Protein AF-A0A2N2YQT8-F1 (afdb_monomer)

Structure (mmCIF, N/CA/C/O backbone):
data_AF-A0A2N2YQT8-F1
#
_entry.id   AF-A0A2N2YQT8-F1
#
loop_
_atom_site.group_PDB
_atom_site.id
_atom_site.type_symbol
_atom_site.label_atom_id
_atom_site.label_alt_id
_atom_site.label_comp_id
_atom_site.label_asym_id
_atom_site.label_entity_id
_atom_site.label_seq_id
_atom_site.pdbx_PDB_ins_code
_atom_site.Cartn_x
_atom_site.Cartn_y
_atom_site.Cartn_z
_atom_site.occupancy
_atom_site.B_iso_or_equiv
_atom_site.auth_seq_id
_atom_site.auth_comp_id
_atom_site.auth_asym_id
_atom_site.auth_atom_id
_atom_site.pdbx_PDB_model_num
ATOM 1 N N . LEU A 1 1 ? -9.106 17.043 2.431 1.00 78.75 1 LEU A N 1
ATOM 2 C CA . LEU A 1 1 ? -9.070 15.585 2.706 1.00 78.75 1 LEU A CA 1
ATOM 3 C C . LEU A 1 1 ? -9.953 14.777 1.754 1.00 78.75 1 LEU A C 1
ATOM 5 O O . LEU A 1 1 ? -9.466 13.780 1.240 1.00 78.75 1 LEU A O 1
ATOM 9 N N . THR A 1 2 ? -11.185 15.208 1.457 1.00 84.38 2 THR A N 1
ATOM 10 C CA . THR A 1 2 ? -12.093 14.533 0.498 1.00 84.38 2 THR A CA 1
ATOM 11 C C . THR A 1 2 ? -11.475 14.328 -0.889 1.00 84.38 2 THR A C 1
ATOM 13 O O . THR A 1 2 ? -11.650 13.280 -1.492 1.00 84.38 2 THR A O 1
ATOM 16 N N . TYR A 1 3 ? -10.700 15.294 -1.386 1.00 84.50 3 TYR A N 1
ATOM 17 C CA . TYR A 1 3 ? -10.003 15.167 -2.670 1.00 84.50 3 TYR A CA 1
ATOM 18 C C . TYR A 1 3 ? -8.965 14.030 -2.691 1.00 84.50 3 TYR A C 1
ATOM 20 O O . TYR A 1 3 ? -8.974 13.208 -3.601 1.00 84.50 3 TYR A O 1
ATOM 28 N N . ALA A 1 4 ? -8.076 13.981 -1.692 1.00 83.12 4 ALA A N 1
ATOM 29 C CA . ALA A 1 4 ? -6.961 13.031 -1.650 1.00 83.12 4 ALA A CA 1
ATOM 30 C C . ALA A 1 4 ? -7.397 11.600 -1.296 1.00 83.12 4 ALA A C 1
ATOM 32 O O . ALA A 1 4 ? -6.740 10.656 -1.714 1.00 83.12 4 ALA A O 1
ATOM 33 N N . ASN A 1 5 ? -8.504 11.449 -0.561 1.00 83.94 5 ASN A N 1
ATOM 34 C CA . ASN A 1 5 ? -9.055 10.146 -0.182 1.00 83.94 5 ASN A CA 1
ATOM 35 C C . ASN A 1 5 ? -10.120 9.628 -1.166 1.00 83.94 5 ASN A C 1
ATOM 37 O O . ASN A 1 5 ? -10.676 8.562 -0.944 1.00 83.94 5 ASN A O 1
ATOM 41 N N . ASN A 1 6 ? -10.421 10.358 -2.247 1.00 87.38 6 ASN A N 1
ATOM 42 C CA . ASN A 1 6 ? -11.374 9.900 -3.255 1.00 87.38 6 ASN A CA 1
ATOM 43 C C . ASN A 1 6 ? -10.850 8.608 -3.935 1.00 87.38 6 ASN A C 1
ATOM 45 O O . ASN A 1 6 ? -9.769 8.664 -4.531 1.00 87.38 6 ASN A O 1
ATOM 49 N N . PRO A 1 7 ? -11.592 7.482 -3.909 1.00 82.50 7 PRO A N 1
ATOM 50 C CA . PRO A 1 7 ? -11.130 6.198 -4.450 1.00 82.50 7 PRO A CA 1
ATOM 51 C C . PRO A 1 7 ? -10.704 6.226 -5.928 1.00 82.50 7 PRO A C 1
ATOM 53 O O . PRO A 1 7 ? -9.677 5.644 -6.282 1.00 82.50 7 PRO A O 1
ATOM 56 N N . GLU A 1 8 ? -11.416 6.967 -6.783 1.00 83.94 8 GLU A N 1
ATOM 57 C CA . GLU A 1 8 ? -11.071 7.111 -8.207 1.00 83.94 8 GLU A CA 1
ATOM 58 C C . GLU A 1 8 ? -9.737 7.835 -8.400 1.00 83.94 8 GLU A C 1
ATOM 60 O O . GLU A 1 8 ? -8.935 7.491 -9.270 1.00 83.94 8 GLU A O 1
ATOM 65 N N . ARG A 1 9 ? -9.466 8.837 -7.559 1.00 83.31 9 ARG A N 1
ATOM 66 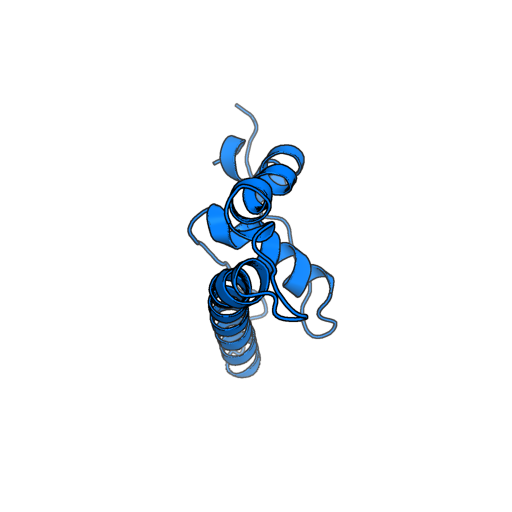C CA . ARG A 1 9 ? -8.191 9.564 -7.587 1.00 83.31 9 ARG A CA 1
ATOM 67 C C . ARG A 1 9 ? -7.065 8.749 -6.998 1.00 83.31 9 ARG A C 1
ATOM 69 O O . ARG A 1 9 ? -5.960 8.791 -7.536 1.00 83.31 9 ARG A O 1
ATOM 76 N N . LEU A 1 10 ? -7.355 8.007 -5.929 1.00 82.75 10 LEU A N 1
ATOM 77 C CA . LEU A 1 10 ? -6.409 7.064 -5.366 1.00 82.75 10 LEU A CA 1
ATOM 78 C C . LEU A 1 10 ? -5.936 6.140 -6.477 1.00 82.75 10 LEU A C 1
ATOM 80 O O . LEU A 1 10 ? -4.735 6.135 -6.693 1.00 82.75 10 LEU A O 1
ATOM 84 N N . ARG A 1 11 ? -6.830 5.506 -7.255 1.00 78.56 11 ARG A N 1
ATOM 85 C CA . ARG A 1 11 ? -6.488 4.595 -8.374 1.00 78.56 11 ARG A CA 1
ATOM 86 C C . ARG A 1 11 ? -5.421 5.134 -9.335 1.00 78.56 11 ARG A C 1
ATOM 88 O O . ARG A 1 11 ? -4.645 4.368 -9.896 1.00 78.56 11 ARG A O 1
ATOM 95 N N . LEU A 1 12 ? -5.381 6.446 -9.546 1.00 79.81 12 LEU A N 1
ATOM 96 C CA . LEU A 1 12 ? -4.409 7.090 -10.432 1.00 79.81 12 LEU A CA 1
ATOM 97 C C . LEU A 1 12 ? -3.076 7.415 -9.740 1.00 79.81 12 LEU A C 1
ATOM 99 O O . LEU A 1 12 ? -2.075 7.636 -10.415 1.00 79.81 12 LEU A O 1
ATOM 103 N N . GLY A 1 13 ? -3.039 7.422 -8.408 1.00 75.75 13 GLY A N 1
ATOM 104 C CA . GLY A 1 13 ? -1.874 7.762 -7.593 1.00 75.75 13 GLY A CA 1
ATOM 105 C C . GLY A 1 13 ? -0.680 6.823 -7.781 1.00 75.75 13 GL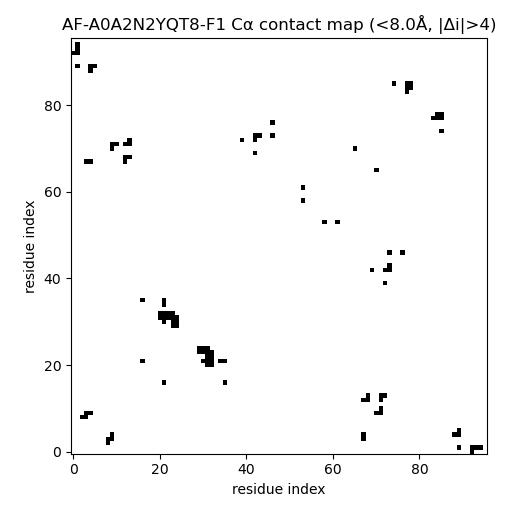Y A C 1
ATOM 106 O O . GLY A 1 13 ? 0.457 7.289 -7.748 1.00 75.75 13 GLY A O 1
ATOM 107 N N . LEU A 1 14 ? -0.905 5.530 -8.055 1.00 76.94 14 LEU A N 1
ATOM 108 C CA . LEU A 1 14 ? 0.183 4.604 -8.402 1.00 76.94 14 LEU A CA 1
ATOM 109 C C . LEU A 1 14 ? 0.753 4.879 -9.804 1.00 76.94 14 LEU A C 1
ATOM 111 O O . LEU A 1 14 ? 1.901 4.539 -10.081 1.00 76.94 14 LEU A O 1
ATOM 115 N N . GLY A 1 15 ? -0.021 5.535 -10.676 1.00 76.69 15 GLY A N 1
ATOM 116 C CA . GLY A 1 15 ? 0.317 5.760 -12.080 1.00 76.69 15 GLY A CA 1
ATOM 117 C C . GLY A 1 15 ? 1.656 6.467 -12.295 1.00 76.69 15 GLY A C 1
ATOM 118 O O . GLY A 1 15 ? 2.334 6.176 -13.274 1.00 76.69 15 GLY A O 1
ATOM 119 N N . HIS A 1 16 ? 2.094 7.311 -11.354 1.00 74.50 16 HIS A N 1
ATOM 120 C CA . HIS A 1 16 ? 3.403 7.970 -11.423 1.00 74.50 16 HIS A CA 1
ATOM 121 C C . HIS A 1 16 ? 4.582 6.977 -11.448 1.00 74.50 16 HIS A C 1
ATOM 123 O O . HIS A 1 16 ? 5.611 7.256 -12.055 1.00 74.50 16 HIS A O 1
ATOM 129 N N . TYR A 1 17 ? 4.430 5.800 -10.835 1.00 77.25 17 TYR A N 1
ATOM 130 C CA . TYR A 1 17 ? 5.454 4.747 -10.817 1.00 77.25 17 TYR A CA 1
ATOM 131 C C . TYR A 1 17 ? 5.326 3.760 -11.986 1.00 77.25 17 TYR A C 1
ATOM 133 O O . TYR A 1 17 ? 6.188 2.906 -12.167 1.00 77.25 17 TYR A O 1
ATOM 141 N N . LEU A 1 18 ? 4.263 3.880 -12.789 1.00 85.56 18 LEU A N 1
ATOM 142 C CA . LEU A 1 18 ? 3.965 3.014 -13.935 1.00 85.56 18 LEU A CA 1
ATOM 143 C C . LEU A 1 18 ? 4.233 3.708 -15.281 1.00 85.56 18 LEU A C 1
ATOM 145 O O . LEU A 1 18 ? 3.793 3.249 -16.335 1.00 85.56 18 LEU A O 1
ATOM 149 N N . ILE A 1 19 ? 4.979 4.812 -15.261 1.00 89.19 19 ILE A N 1
ATOM 150 C CA . ILE A 1 19 ? 5.397 5.572 -16.441 1.00 89.19 19 ILE A CA 1
ATOM 151 C C . ILE A 1 19 ? 6.915 5.795 -16.428 1.00 89.19 19 ILE A C 1
ATOM 153 O O . ILE A 1 19 ? 7.584 5.599 -15.417 1.00 89.19 19 ILE A O 1
ATOM 157 N N . GLY A 1 20 ? 7.478 6.195 -17.571 1.00 90.75 20 GLY A N 1
ATOM 15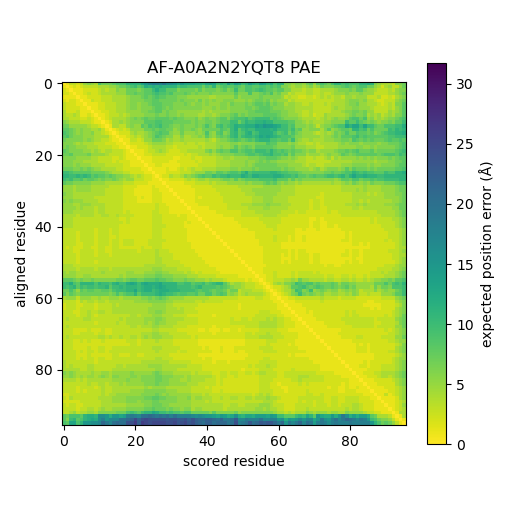8 C CA . GLY A 1 20 ? 8.909 6.493 -17.693 1.00 90.75 20 GLY A CA 1
ATOM 159 C C . GLY A 1 20 ? 9.789 5.253 -17.528 1.00 90.75 20 GLY A C 1
ATOM 160 O O . GLY A 1 20 ? 9.681 4.309 -18.314 1.00 90.75 20 GLY A O 1
ATOM 161 N N . ASN A 1 21 ? 10.650 5.272 -16.506 1.00 90.81 21 ASN A N 1
ATOM 162 C CA . ASN A 1 21 ? 11.727 4.297 -16.319 1.00 90.81 21 ASN A CA 1
ATOM 163 C C . ASN A 1 21 ? 11.245 2.858 -16.141 1.00 90.81 21 ASN A C 1
ATOM 165 O O . ASN A 1 21 ? 12.010 1.954 -16.444 1.00 90.81 21 ASN A O 1
ATOM 169 N N . ILE A 1 22 ? 9.990 2.625 -15.736 1.00 93.00 22 ILE A N 1
ATOM 170 C CA . ILE A 1 22 ? 9.424 1.269 -15.625 1.00 93.00 22 ILE A CA 1
ATOM 171 C C . ILE A 1 22 ? 9.552 0.464 -16.935 1.00 93.00 22 ILE A C 1
ATOM 173 O O . ILE A 1 22 ? 9.590 -0.759 -16.911 1.00 93.00 22 ILE A O 1
ATOM 177 N N . LYS A 1 23 ? 9.642 1.151 -18.083 1.00 94.50 23 LYS A N 1
ATOM 178 C CA . LYS A 1 23 ? 9.767 0.551 -19.420 1.00 94.50 23 LYS A CA 1
ATOM 179 C C . LYS A 1 23 ? 11.194 0.101 -19.761 1.00 94.50 23 LYS A C 1
ATOM 181 O O . LYS A 1 23 ? 11.390 -0.540 -20.789 1.00 94.50 23 LYS A O 1
ATOM 186 N N . VAL A 1 24 ? 12.191 0.469 -18.955 1.00 95.56 24 VAL A N 1
ATOM 187 C CA . VAL A 1 24 ? 13.601 0.172 -19.233 1.00 95.56 24 VAL A CA 1
ATOM 188 C C . VAL A 1 24 ? 13.878 -1.305 -18.958 1.00 95.56 24 VAL A C 1
ATOM 190 O O . VAL A 1 24 ? 13.822 -1.760 -17.814 1.00 95.56 24 VAL A O 1
ATOM 193 N N . SER A 1 25 ? 14.205 -2.030 -20.026 1.00 96.44 25 SER A N 1
ATOM 194 C CA . SER A 1 25 ? 14.630 -3.432 -20.024 1.00 96.44 25 SER A CA 1
ATOM 195 C C . SER A 1 25 ? 15.666 -3.661 -21.127 1.00 96.44 25 SER A C 1
ATOM 197 O O . SER A 1 25 ? 15.636 -2.973 -22.149 1.00 96.44 25 SER A O 1
ATOM 199 N N . ALA A 1 26 ? 16.606 -4.578 -20.900 1.00 95.75 26 ALA A N 1
ATOM 200 C CA . ALA A 1 26 ? 17.651 -4.942 -21.859 1.00 95.75 26 ALA A CA 1
ATOM 201 C C . ALA A 1 26 ? 18.191 -6.339 -21.539 1.00 95.75 26 ALA A C 1
ATOM 203 O O . ALA A 1 26 ? 18.383 -6.653 -20.370 1.00 95.75 26 ALA A O 1
ATOM 204 N N . ASP A 1 27 ? 18.428 -7.167 -22.560 1.00 95.62 27 ASP A N 1
ATOM 205 C CA . ASP A 1 27 ? 19.103 -8.472 -22.445 1.00 95.62 27 ASP A CA 1
ATOM 206 C C . ASP A 1 27 ? 18.552 -9.398 -21.338 1.00 95.62 27 ASP A C 1
ATOM 208 O O . ASP A 1 27 ? 19.294 -10.095 -20.653 1.00 95.62 27 ASP A O 1
ATOM 212 N N . GLY A 1 28 ? 17.227 -9.395 -21.142 1.00 95.69 28 GLY A N 1
ATOM 213 C CA . GLY A 1 28 ? 16.552 -10.187 -20.103 1.00 95.69 28 GLY A CA 1
ATOM 214 C C . GLY A 1 28 ? 16.558 -9.564 -18.700 1.00 95.69 28 GLY A C 1
ATOM 215 O O . GLY A 1 28 ? 15.964 -10.133 -17.787 1.00 95.69 28 GLY A O 1
ATOM 216 N N . TYR A 1 29 ? 17.165 -8.390 -18.529 1.00 96.19 29 TYR A N 1
ATOM 217 C CA . TYR A 1 29 ? 17.144 -7.596 -17.302 1.00 96.19 29 TYR A CA 1
ATOM 218 C C . TYR A 1 29 ? 16.044 -6.530 -17.337 1.00 96.19 29 TYR A C 1
ATOM 220 O O . TYR A 1 29 ? 15.731 -5.963 -18.389 1.00 96.19 29 TYR A O 1
ATOM 228 N N . TYR A 1 30 ? 15.500 -6.203 -16.162 1.00 96.44 30 TYR A N 1
ATOM 229 C CA . TYR A 1 30 ? 14.384 -5.266 -15.999 1.00 96.44 30 TYR A CA 1
ATOM 230 C C . TYR A 1 30 ? 14.699 -4.167 -14.970 1.00 96.44 30 TYR A C 1
ATOM 232 O O . TYR A 1 30 ? 13.915 -3.956 -14.044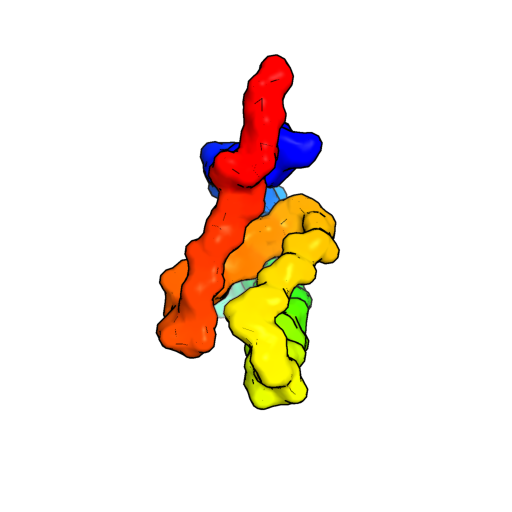 1.00 96.44 30 TYR A O 1
ATOM 240 N N . PRO A 1 31 ? 15.799 -3.403 -15.124 1.00 94.56 31 PRO A N 1
ATOM 241 C CA . PRO A 1 31 ? 16.241 -2.439 -14.113 1.00 94.56 31 PRO A CA 1
ATOM 242 C C . PRO A 1 31 ? 15.191 -1.362 -13.798 1.00 94.56 31 PRO A C 1
ATOM 244 O O . PRO A 1 31 ? 15.149 -0.842 -12.684 1.00 94.56 31 PRO A O 1
ATOM 247 N N . GLY A 1 32 ? 14.318 -1.034 -14.757 1.00 93.69 32 GLY A N 1
ATOM 248 C CA . GLY A 1 32 ? 13.172 -0.157 -14.533 1.00 93.69 32 GLY A CA 1
ATOM 249 C C . GLY A 1 32 ? 12.159 -0.721 -13.537 1.00 93.69 32 GLY A C 1
ATOM 250 O O . GLY A 1 32 ? 11.739 -0.024 -12.610 1.00 93.69 32 GLY A O 1
ATOM 251 N N . ALA A 1 33 ? 11.787 -1.990 -13.720 1.00 93.56 33 ALA A N 1
ATOM 252 C CA . ALA A 1 33 ? 10.895 -2.709 -12.817 1.00 93.56 33 ALA A CA 1
ATOM 253 C C . ALA A 1 33 ? 11.563 -2.935 -11.460 1.00 93.56 33 ALA A C 1
ATOM 255 O O . ALA A 1 33 ? 10.971 -2.607 -10.433 1.00 93.56 33 ALA A O 1
ATOM 256 N N . ASP A 1 34 ? 12.818 -3.386 -11.458 1.00 94.00 34 ASP A N 1
ATOM 257 C CA . ASP A 1 34 ? 13.602 -3.611 -10.245 1.00 94.00 34 ASP A CA 1
ATOM 258 C C . ASP A 1 34 ? 13.713 -2.324 -9.422 1.00 94.00 34 ASP A C 1
ATOM 260 O O . ASP A 1 34 ? 13.463 -2.329 -8.219 1.00 94.00 34 ASP A O 1
ATOM 264 N N . GLY A 1 35 ? 13.971 -1.180 -10.061 1.00 91.44 35 GLY A N 1
ATOM 265 C CA . GLY A 1 35 ? 13.963 0.122 -9.395 1.00 91.44 35 GLY A CA 1
ATOM 266 C C . GLY A 1 35 ? 12.603 0.476 -8.779 1.00 91.44 35 GLY A C 1
ATOM 267 O O . GLY A 1 35 ? 12.537 0.966 -7.649 1.00 91.44 35 GLY A O 1
ATOM 268 N N . ALA A 1 36 ? 11.498 0.183 -9.472 1.00 90.94 36 ALA A N 1
ATOM 269 C CA . ALA A 1 36 ? 10.152 0.424 -8.953 1.00 90.94 36 ALA A CA 1
ATOM 270 C C . ALA A 1 36 ? 9.801 -0.460 -7.740 1.00 90.94 36 ALA A C 1
ATOM 272 O O . ALA A 1 36 ? 8.988 -0.053 -6.900 1.00 90.94 36 ALA A O 1
ATOM 273 N N . THR A 1 37 ? 10.443 -1.626 -7.580 1.00 92.12 37 THR A N 1
ATOM 274 C CA . THR A 1 37 ? 10.242 -2.489 -6.399 1.00 92.12 37 THR A CA 1
ATOM 275 C C . THR A 1 37 ? 10.653 -1.800 -5.098 1.00 92.12 37 THR A C 1
ATOM 277 O O . THR A 1 37 ? 10.078 -2.093 -4.051 1.00 92.12 37 THR A O 1
ATOM 280 N N . ALA A 1 38 ? 11.566 -0.822 -5.133 1.00 91.88 38 ALA A N 1
ATOM 281 C CA . ALA A 1 38 ? 11.955 -0.068 -3.943 1.00 91.88 38 ALA A CA 1
ATOM 282 C C . ALA A 1 38 ? 10.768 0.698 -3.327 1.00 91.88 38 ALA A C 1
ATOM 284 O O . ALA A 1 38 ? 10.655 0.798 -2.100 1.00 91.88 38 ALA A O 1
ATOM 285 N N . TRP A 1 39 ? 9.845 1.201 -4.159 1.00 91.88 39 TRP A N 1
ATOM 286 C CA . TRP A 1 39 ? 8.625 1.849 -3.675 1.00 91.88 39 TRP A CA 1
ATOM 287 C C . TRP A 1 39 ? 7.688 0.843 -3.000 1.00 91.88 39 TRP A C 1
ATOM 289 O O . TRP A 1 39 ? 7.164 1.113 -1.918 1.00 91.88 39 TRP A O 1
ATOM 299 N N . TRP A 1 40 ? 7.537 -0.349 -3.578 1.00 93.38 40 TRP A N 1
ATOM 300 C CA . TRP A 1 40 ? 6.796 -1.446 -2.953 1.00 93.38 40 TRP A CA 1
ATOM 301 C C . TRP A 1 40 ? 7.421 -1.875 -1.628 1.00 93.38 40 TRP A C 1
ATOM 303 O O . TRP A 1 40 ? 6.716 -1.962 -0.628 1.00 93.38 40 TRP A O 1
ATOM 313 N N . ASN A 1 41 ? 8.743 -2.046 -1.583 1.00 96.50 41 ASN A N 1
ATOM 314 C CA . ASN A 1 41 ? 9.464 -2.428 -0.373 1.00 96.50 41 ASN A CA 1
ATOM 315 C C . ASN A 1 41 ? 9.220 -1.432 0.769 1.00 96.50 41 ASN A C 1
ATOM 317 O O . ASN A 1 41 ? 8.950 -1.838 1.896 1.00 96.50 41 ASN A O 1
ATOM 321 N N . ARG A 1 42 ? 9.228 -0.124 0.476 1.00 96.06 42 ARG A N 1
ATOM 322 C CA . ARG A 1 42 ? 8.882 0.910 1.460 1.00 96.06 42 ARG A CA 1
ATOM 323 C C . ARG A 1 42 ? 7.462 0.731 2.006 1.00 96.06 42 ARG A C 1
ATOM 325 O O . ARG A 1 42 ? 7.277 0.799 3.215 1.00 96.06 42 ARG A O 1
ATOM 332 N N . ASN A 1 43 ? 6.474 0.505 1.141 1.00 97.06 43 ASN A N 1
ATOM 333 C CA . ASN A 1 43 ? 5.081 0.343 1.570 1.00 97.06 43 ASN A CA 1
ATOM 334 C C . ASN A 1 43 ? 4.857 -0.963 2.349 1.00 97.06 43 ASN A C 1
ATOM 336 O O . ASN A 1 43 ? 4.127 -0.950 3.334 1.00 97.06 43 ASN A O 1
ATOM 340 N N . LEU A 1 44 ? 5.537 -2.051 1.980 1.00 98.12 44 LEU A N 1
ATOM 341 C CA . LEU A 1 44 ? 5.502 -3.309 2.730 1.00 98.12 44 LEU A CA 1
ATOM 342 C C . LEU A 1 44 ? 6.079 -3.154 4.140 1.00 98.12 44 LEU A C 1
ATOM 344 O O . LEU A 1 44 ? 5.500 -3.676 5.083 1.00 98.12 44 LEU A O 1
ATOM 348 N N . ARG A 1 45 ? 7.166 -2.390 4.318 1.00 98.44 45 ARG A N 1
ATOM 349 C CA . ARG A 1 45 ? 7.704 -2.095 5.660 1.00 98.44 45 ARG A CA 1
ATOM 350 C C . ARG A 1 45 ? 6.713 -1.306 6.513 1.00 98.44 45 ARG A C 1
ATOM 352 O O . ARG A 1 45 ? 6.539 -1.614 7.683 1.00 98.44 45 ARG A O 1
ATOM 359 N N . ILE A 1 46 ? 6.041 -0.314 5.928 1.00 98.25 46 ILE A N 1
ATOM 360 C CA . ILE A 1 46 ? 5.005 0.455 6.635 1.00 98.25 46 ILE A CA 1
ATOM 361 C C . ILE A 1 46 ? 3.853 -0.464 7.046 1.00 98.25 46 ILE A C 1
ATOM 363 O O . ILE A 1 46 ? 3.425 -0.420 8.193 1.00 98.25 46 ILE A O 1
ATOM 367 N N . PHE A 1 47 ? 3.385 -1.319 6.136 1.00 98.12 47 PHE A N 1
ATOM 368 C CA . PHE A 1 47 ? 2.317 -2.271 6.429 1.00 98.12 47 PHE A CA 1
ATOM 369 C C . PHE A 1 47 ? 2.727 -3.294 7.498 1.00 98.12 47 PHE A C 1
ATOM 371 O O . PHE A 1 47 ? 1.966 -3.534 8.426 1.00 98.12 47 PHE A O 1
ATOM 378 N N . SER A 1 48 ? 3.957 -3.810 7.440 1.00 98.06 48 SER A N 1
ATOM 379 C CA . SER A 1 48 ? 4.518 -4.691 8.472 1.00 98.06 48 SER A CA 1
ATOM 380 C C . SER A 1 48 ? 4.514 -4.030 9.850 1.00 98.06 48 SER A C 1
ATOM 382 O O . SER A 1 48 ? 4.147 -4.674 10.825 1.00 98.06 48 SER A O 1
ATOM 384 N N . ASN A 1 49 ? 4.877 -2.747 9.937 1.00 97.19 49 ASN A N 1
ATOM 385 C CA . ASN A 1 49 ? 4.833 -2.012 11.201 1.00 97.19 49 ASN A CA 1
ATOM 386 C C . ASN A 1 49 ? 3.394 -1.839 11.708 1.00 97.19 49 ASN A C 1
ATOM 388 O O . ASN A 1 49 ? 3.164 -1.904 12.909 1.00 97.19 49 ASN A O 1
ATOM 392 N N . ILE A 1 50 ? 2.424 -1.625 10.811 1.00 96.31 50 ILE A N 1
ATOM 393 C CA . ILE A 1 50 ? 1.002 -1.539 11.181 1.00 96.31 50 ILE A CA 1
ATOM 394 C C . ILE A 1 50 ? 0.521 -2.873 11.761 1.00 96.31 50 ILE A C 1
ATOM 396 O O . ILE A 1 50 ? -0.122 -2.868 12.805 1.00 96.31 50 ILE A O 1
ATOM 400 N N . LEU A 1 51 ? 0.854 -3.999 11.123 1.00 95.94 51 LEU A N 1
ATOM 401 C CA . LEU A 1 51 ? 0.485 -5.326 11.626 1.00 95.94 51 LEU A CA 1
ATOM 402 C C . LEU A 1 51 ? 1.162 -5.640 12.961 1.00 95.94 51 LEU A C 1
ATOM 404 O O . LEU A 1 51 ? 0.514 -6.158 13.863 1.00 95.94 51 LEU A O 1
ATOM 408 N N . GLN A 1 52 ? 2.435 -5.271 13.117 1.00 95.75 52 GLN A N 1
ATOM 409 C CA . GLN A 1 52 ? 3.128 -5.423 14.393 1.00 95.75 52 GLN A CA 1
ATOM 410 C C . GLN A 1 52 ? 2.422 -4.629 15.501 1.00 95.75 52 GLN A C 1
ATOM 412 O O . GLN A 1 52 ? 2.107 -5.192 16.546 1.00 95.75 52 GLN A O 1
ATOM 417 N N . LEU A 1 53 ? 2.093 -3.358 15.246 1.00 94.19 53 LEU A N 1
ATOM 418 C CA . LEU A 1 53 ? 1.336 -2.532 16.190 1.00 94.19 53 LEU A CA 1
ATOM 419 C C . LEU A 1 53 ? -0.034 -3.140 16.515 1.00 94.19 53 LEU A C 1
ATOM 421 O O . LEU A 1 53 ? -0.438 -3.114 17.671 1.00 94.19 53 LEU A O 1
ATOM 425 N N . ALA A 1 54 ? -0.727 -3.708 15.524 1.00 92.88 54 ALA A N 1
ATOM 426 C CA . ALA A 1 54 ? -2.001 -4.395 15.736 1.00 92.88 54 ALA A CA 1
ATOM 427 C C . ALA A 1 54 ? -1.854 -5.644 16.615 1.00 92.88 54 ALA A C 1
ATOM 429 O O . ALA A 1 54 ? -2.722 -5.912 17.433 1.00 92.88 54 ALA A O 1
ATOM 430 N N . SER A 1 55 ? -0.752 -6.386 16.479 1.00 92.12 55 SER A N 1
ATOM 431 C CA . SER A 1 55 ? -0.503 -7.599 17.269 1.00 92.12 55 SER A CA 1
ATOM 432 C C . SER A 1 55 ? -0.090 -7.330 18.719 1.00 92.12 55 SER A C 1
ATOM 434 O O . SER A 1 55 ? -0.260 -8.194 19.575 1.00 92.12 55 SER A O 1
ATOM 436 N N . GLU A 1 56 ? 0.475 -6.152 18.991 1.00 92.62 56 GLU A N 1
ATOM 437 C CA . GLU A 1 56 ? 0.993 -5.763 20.309 1.00 92.62 56 GLU A CA 1
ATOM 438 C C . GLU A 1 56 ? 0.000 -4.904 21.111 1.00 92.62 56 GLU A C 1
ATOM 440 O O . GLU A 1 56 ? 0.252 -4.597 22.276 1.00 92.62 56 GLU A O 1
ATOM 445 N N . SER A 1 57 ? -1.104 -4.478 20.495 1.00 88.50 57 SER A N 1
ATOM 446 C CA . SER A 1 57 ? -2.077 -3.568 21.093 1.00 88.50 57 SER A CA 1
ATOM 447 C C . SER A 1 57 ? -3.337 -4.304 21.542 1.00 88.50 57 SER A C 1
ATOM 449 O O . SER A 1 57 ? -3.867 -5.134 20.813 1.00 88.50 57 SER A O 1
ATOM 451 N N . ASP A 1 58 ? -3.861 -3.929 22.711 1.00 89.94 58 ASP A N 1
ATOM 452 C CA . ASP A 1 58 ? -5.193 -4.349 23.172 1.00 89.94 58 ASP A CA 1
ATOM 453 C C . ASP A 1 58 ? -6.330 -3.512 22.534 1.00 89.94 58 ASP A C 1
ATOM 455 O O . ASP A 1 58 ? -7.507 -3.723 22.828 1.00 89.94 58 ASP A O 1
ATOM 459 N N . GLU A 1 59 ? -5.997 -2.529 21.687 1.00 90.19 59 GLU A N 1
ATOM 460 C CA . GLU A 1 59 ? -6.967 -1.655 21.025 1.00 90.19 59 GLU A CA 1
ATOM 461 C C . GLU A 1 59 ? -7.602 -2.339 19.808 1.00 90.19 59 GLU A C 1
ATOM 463 O O . GLU A 1 59 ? -6.922 -2.909 18.957 1.00 90.19 59 GLU A O 1
ATOM 468 N N . GLU A 1 60 ? -8.916 -2.182 19.638 1.00 88.44 60 GLU A N 1
ATOM 469 C CA . GLU A 1 60 ? -9.644 -2.801 18.520 1.00 88.44 60 GLU A CA 1
ATOM 470 C C . GLU A 1 60 ? -9.421 -2.093 17.169 1.00 88.44 60 GLU A C 1
ATOM 472 O O . GLU A 1 60 ? -9.844 -2.593 16.124 1.00 88.44 60 GLU A O 1
ATOM 477 N N . ARG A 1 61 ? -8.840 -0.880 17.159 1.00 92.50 61 ARG A N 1
ATOM 478 C CA . ARG A 1 61 ? -8.761 -0.026 15.960 1.00 92.50 61 ARG A CA 1
ATOM 479 C C . ARG A 1 61 ? -7.470 0.776 15.880 1.00 92.50 61 ARG A C 1
ATOM 481 O O . ARG A 1 61 ? -7.106 1.488 16.809 1.00 92.50 61 ARG A O 1
ATOM 488 N N . ILE A 1 62 ? -6.873 0.793 14.688 1.00 93.81 62 ILE A N 1
ATOM 489 C CA . ILE A 1 62 ? -5.723 1.643 14.357 1.00 93.81 62 ILE A CA 1
ATOM 490 C C . ILE A 1 62 ? -6.130 2.671 13.303 1.00 93.81 62 ILE A C 1
ATOM 492 O O . ILE A 1 62 ? -6.577 2.327 12.209 1.00 93.81 62 ILE A O 1
ATOM 496 N N . PHE A 1 63 ? -5.919 3.952 13.607 1.00 94.62 63 PHE A N 1
ATOM 497 C CA . PHE A 1 63 ? -6.046 5.029 12.629 1.00 94.62 63 PHE A CA 1
ATOM 498 C C . PHE A 1 63 ? -4.687 5.358 12.006 1.00 94.62 63 PHE A C 1
ATOM 500 O O . PHE A 1 63 ? -3.741 5.720 12.705 1.00 94.62 63 PHE A O 1
ATOM 507 N N . VAL A 1 64 ? -4.600 5.287 10.676 1.00 94.44 64 VAL A N 1
ATOM 508 C CA . VAL A 1 64 ? -3.368 5.575 9.932 1.00 94.44 64 VAL A CA 1
ATOM 509 C C . VAL A 1 64 ? -3.499 6.895 9.179 1.00 94.44 64 VAL A C 1
ATOM 511 O O . VAL A 1 64 ? -4.281 7.022 8.239 1.00 94.44 64 VAL A O 1
ATOM 514 N N . MET A 1 65 ? -2.669 7.872 9.546 1.00 93.44 65 MET A N 1
ATOM 515 C CA . MET A 1 65 ? -2.508 9.125 8.810 1.00 93.44 65 MET A CA 1
ATOM 516 C C . MET A 1 65 ? -1.154 9.136 8.104 1.00 93.44 65 MET A C 1
ATOM 518 O O . MET A 1 65 ? -0.107 9.111 8.746 1.00 93.44 65 MET A O 1
ATOM 522 N N . ILE A 1 66 ? -1.168 9.178 6.772 1.00 93.94 66 ILE A N 1
ATOM 523 C CA . ILE A 1 66 ? 0.041 9.030 5.959 1.00 93.94 66 ILE A CA 1
ATOM 524 C C . ILE A 1 66 ? -0.024 9.864 4.676 1.00 93.94 66 ILE A C 1
ATOM 526 O O . ILE A 1 66 ? -1.095 10.278 4.229 1.00 93.94 66 ILE A O 1
ATOM 530 N N . GLY A 1 67 ? 1.138 10.113 4.065 1.00 91.25 67 GLY A N 1
ATOM 531 C CA . GLY A 1 67 ? 1.235 10.762 2.761 1.00 91.25 67 GLY A CA 1
ATOM 532 C C . GLY A 1 67 ? 0.431 10.030 1.679 1.00 91.25 67 GLY A C 1
ATOM 533 O O . GLY A 1 67 ? 0.524 8.811 1.533 1.00 91.25 67 GLY A O 1
ATOM 534 N N . ALA A 1 68 ? -0.321 10.791 0.877 1.00 89.31 68 ALA A N 1
ATOM 535 C CA . ALA A 1 68 ? -1.300 10.257 -0.075 1.00 89.31 68 ALA A CA 1
ATOM 536 C C . ALA A 1 68 ? -0.720 9.272 -1.111 1.00 89.31 68 ALA A C 1
ATOM 538 O O . ALA A 1 68 ? -1.424 8.374 -1.563 1.00 89.31 68 ALA A O 1
ATOM 539 N N . GLY A 1 69 ? 0.569 9.390 -1.451 1.00 90.06 69 GLY A N 1
ATOM 540 C CA . GLY A 1 69 ? 1.245 8.474 -2.379 1.00 90.06 69 GLY A CA 1
ATOM 541 C C . GLY A 1 69 ? 1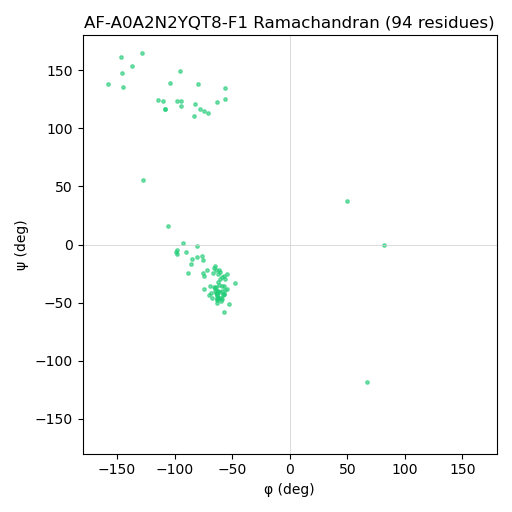.355 7.025 -1.883 1.00 90.06 69 GLY A C 1
ATOM 542 O O . GLY A 1 69 ? 1.563 6.123 -2.691 1.00 90.06 69 GLY A O 1
ATOM 543 N N . HIS A 1 70 ? 1.198 6.787 -0.578 1.00 93.25 70 HIS A N 1
ATOM 544 C CA . HIS A 1 70 ? 1.230 5.450 0.024 1.00 93.25 70 HIS A CA 1
ATOM 545 C C . HIS A 1 70 ? -0.142 4.769 0.049 1.00 93.25 70 HIS A C 1
ATOM 547 O O . HIS A 1 70 ? -0.225 3.542 0.064 1.00 93.25 70 HIS A O 1
ATOM 553 N N . LEU A 1 71 ? -1.223 5.558 0.024 1.00 92.00 71 LEU A N 1
ATOM 554 C CA . LEU A 1 71 ? -2.585 5.078 0.271 1.00 92.00 71 LEU A CA 1
ATOM 555 C C . LEU A 1 71 ? -3.016 3.982 -0.704 1.00 92.00 71 LEU A C 1
ATOM 557 O O . LEU A 1 71 ? -3.699 3.051 -0.306 1.00 92.00 71 LEU A O 1
ATOM 561 N N . GLN A 1 72 ? -2.594 4.06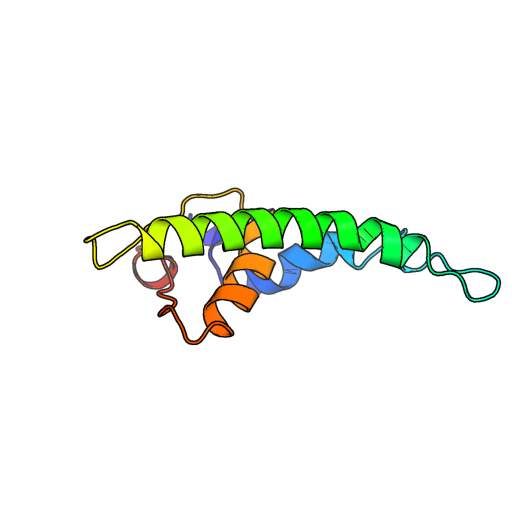5 -1.965 1.00 90.50 72 GLN A N 1
ATOM 562 C CA . GLN A 1 72 ? -2.887 3.060 -2.987 1.00 90.50 72 GLN A CA 1
ATOM 563 C C . GLN A 1 72 ? -2.420 1.656 -2.602 1.00 90.50 72 GLN A C 1
ATOM 565 O O . GLN A 1 72 ? -3.228 0.731 -2.547 1.00 90.50 72 GLN A O 1
ATOM 570 N N . ILE A 1 73 ? -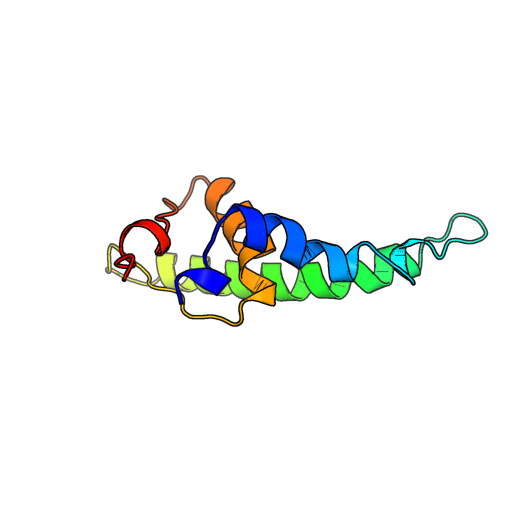1.119 1.510 -2.339 1.00 93.38 73 ILE A N 1
ATOM 571 C CA . ILE A 1 73 ? -0.519 0.210 -2.033 1.00 93.38 73 ILE A CA 1
ATOM 572 C C . ILE A 1 73 ? -0.994 -0.255 -0.659 1.00 93.38 73 ILE A C 1
ATOM 574 O O . ILE A 1 73 ? -1.402 -1.400 -0.523 1.00 93.38 73 ILE A O 1
ATOM 578 N N . LEU A 1 74 ? -1.022 0.628 0.341 1.00 94.94 74 LEU A N 1
ATOM 579 C CA . LEU A 1 74 ? -1.476 0.259 1.683 1.00 94.94 74 LEU A CA 1
ATOM 580 C C . LEU A 1 74 ? -2.939 -0.191 1.708 1.00 94.94 74 LEU A C 1
ATOM 582 O O . LEU A 1 74 ? -3.246 -1.180 2.361 1.00 94.94 74 LEU A O 1
ATOM 586 N N . ARG A 1 75 ? -3.830 0.470 0.957 1.00 93.31 75 ARG A N 1
ATOM 587 C CA . ARG A 1 75 ? -5.229 0.041 0.818 1.00 93.31 75 ARG A CA 1
ATOM 588 C C . ARG A 1 75 ? -5.332 -1.322 0.144 1.00 93.31 75 ARG A C 1
ATOM 590 O O . ARG A 1 75 ? -6.106 -2.154 0.598 1.00 93.31 75 ARG A O 1
ATOM 597 N N . PHE A 1 76 ? -4.561 -1.556 -0.919 1.00 93.12 76 PHE A N 1
ATOM 598 C CA . PHE A 1 76 ? -4.518 -2.860 -1.583 1.00 93.12 76 PHE A CA 1
ATOM 599 C C . PHE A 1 76 ? -4.059 -3.972 -0.627 1.00 93.12 76 PHE A C 1
ATOM 601 O O . PHE A 1 76 ? -4.704 -5.016 -0.554 1.00 93.12 76 PHE A O 1
ATOM 608 N N . LEU A 1 77 ? -2.988 -3.7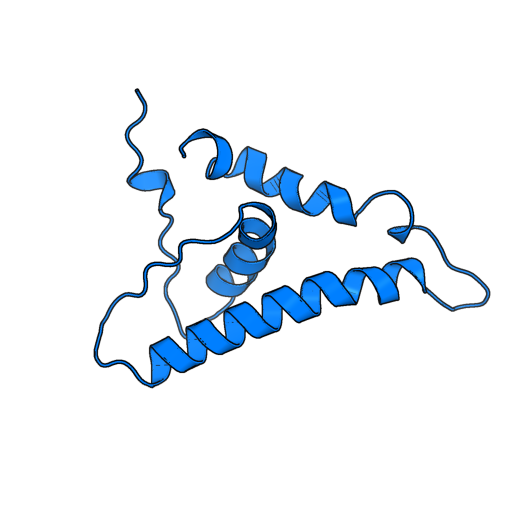29 0.134 1.00 96.19 77 LEU A N 1
ATOM 609 C CA . LEU A 1 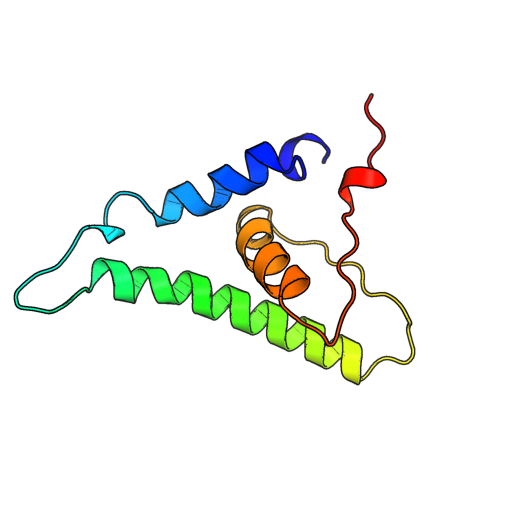77 ? -2.471 -4.676 1.123 1.00 96.19 77 LEU A CA 1
ATOM 610 C C . LEU A 1 77 ? -3.491 -4.940 2.236 1.00 96.19 77 LEU A C 1
ATOM 612 O O . LEU A 1 77 ? -3.760 -6.096 2.538 1.00 96.19 77 LEU A O 1
ATOM 616 N N . ALA A 1 78 ? -4.104 -3.889 2.787 1.00 95.94 78 ALA A N 1
ATOM 617 C CA . ALA A 1 78 ? -5.094 -4.009 3.853 1.00 95.94 78 ALA A CA 1
ATOM 618 C C . ALA A 1 78 ? -6.346 -4.777 3.405 1.00 95.94 78 ALA A C 1
ATOM 620 O O . ALA A 1 78 ? -6.789 -5.670 4.111 1.00 95.94 78 ALA A O 1
ATOM 621 N N . LEU A 1 79 ? -6.871 -4.497 2.205 1.00 95.25 79 LEU A N 1
ATOM 622 C CA . LEU A 1 79 ? -8.004 -5.239 1.633 1.00 95.25 79 LEU A CA 1
ATOM 623 C C . LEU A 1 79 ? -7.688 -6.717 1.354 1.00 95.25 79 LEU A C 1
ATOM 625 O O . LEU A 1 79 ? -8.608 -7.519 1.234 1.00 95.25 79 LEU A O 1
ATOM 629 N N . SER A 1 80 ? -6.408 -7.065 1.206 1.00 96.44 80 SER A N 1
ATOM 630 C CA . SER A 1 80 ? -5.958 -8.430 0.902 1.00 96.44 80 SER A CA 1
ATOM 631 C C . SER A 1 80 ? -5.491 -9.200 2.141 1.00 96.44 80 SER A C 1
ATOM 633 O O . SER A 1 80 ? -5.160 -10.380 2.033 1.00 96.44 80 SER A O 1
ATOM 635 N N . CYS A 1 81 ? -5.407 -8.548 3.302 1.00 96.56 81 CYS A N 1
ATOM 636 C CA . CYS A 1 81 ? -4.896 -9.140 4.530 1.00 96.56 81 CYS A CA 1
ATOM 637 C C . CYS A 1 81 ? -6.062 -9.695 5.363 1.00 96.56 81 CYS A C 1
ATOM 639 O O . CYS A 1 81 ? -6.925 -8.919 5.760 1.00 96.56 81 CYS A O 1
ATOM 641 N N . PRO A 1 82 ? -6.105 -11.006 5.659 1.00 95.12 82 PRO A N 1
ATOM 642 C CA . PRO A 1 82 ? -7.201 -11.600 6.425 1.00 95.12 82 PRO A CA 1
ATOM 643 C C . PRO A 1 82 ? -7.125 -11.315 7.934 1.00 95.12 82 PRO A C 1
ATOM 645 O O . PRO A 1 82 ? -8.065 -11.631 8.654 1.00 95.12 82 PRO A O 1
ATOM 648 N N . GLU A 1 83 ? -6.011 -10.763 8.420 1.00 92.50 83 GLU A N 1
ATOM 649 C CA . GLU A 1 83 ? -5.773 -10.506 9.848 1.00 92.50 83 GLU A CA 1
ATOM 650 C C . GLU A 1 83 ? -6.369 -9.175 10.325 1.00 92.50 83 GLU A C 1
ATOM 652 O O . GLU A 1 83 ? -6.451 -8.938 11.527 1.00 92.50 83 GLU A O 1
ATOM 657 N N . ILE A 1 84 ? -6.785 -8.302 9.402 1.00 93.25 84 ILE A N 1
ATOM 658 C CA . ILE A 1 84 ? -7.343 -6.985 9.719 1.00 93.25 84 ILE A CA 1
ATOM 659 C C . ILE A 1 84 ? -8.575 -6.683 8.867 1.00 93.25 84 ILE A C 1
ATOM 661 O O . ILE A 1 84 ? -8.707 -7.143 7.736 1.00 93.25 84 ILE A O 1
ATOM 665 N N . GLU A 1 85 ? -9.456 -5.834 9.389 1.00 94.94 85 GLU A N 1
ATOM 666 C CA . GLU A 1 85 ? -10.555 -5.247 8.625 1.00 94.94 85 GLU A CA 1
ATOM 667 C C . GLU A 1 85 ? -10.161 -3.842 8.146 1.00 94.94 85 GLU A C 1
ATOM 669 O O . GLU A 1 85 ? -9.822 -2.963 8.942 1.00 94.94 85 GLU A O 1
ATOM 674 N N . PHE A 1 86 ? -10.208 -3.604 6.833 1.00 95.06 86 PHE A N 1
ATOM 675 C CA . PHE A 1 86 ? -9.996 -2.265 6.285 1.00 95.06 86 PHE A CA 1
ATOM 676 C C . PHE A 1 86 ? -11.282 -1.435 6.358 1.00 95.06 86 PHE A C 1
ATOM 678 O O . PHE A 1 86 ? -12.275 -1.757 5.707 1.00 95.06 86 PHE A O 1
ATOM 685 N N . VAL A 1 87 ? -11.218 -0.303 7.060 1.00 94.62 87 VAL A N 1
ATOM 686 C CA . VAL A 1 87 ? -12.291 0.699 7.114 1.00 94.62 87 VAL A CA 1
ATOM 687 C C . VAL A 1 87 ? -11.852 1.959 6.365 1.00 94.62 87 VAL A C 1
ATOM 689 O O . VAL A 1 87 ? -10.817 2.551 6.680 1.00 94.62 87 VAL A O 1
ATOM 692 N N . ASP A 1 88 ? -12.633 2.391 5.370 1.00 91.81 88 ASP A N 1
ATOM 693 C CA . ASP A 1 88 ? -12.294 3.570 4.569 1.00 91.81 88 ASP A CA 1
ATOM 694 C C . ASP A 1 88 ? -12.625 4.866 5.325 1.00 91.81 88 ASP A C 1
ATOM 696 O O . ASP A 1 88 ? -13.781 5.197 5.589 1.00 91.81 88 ASP A O 1
ATOM 700 N N . ALA A 1 89 ? -11.594 5.656 5.632 1.00 90.62 89 ALA A N 1
ATOM 701 C CA . ALA A 1 89 ? -11.768 6.964 6.256 1.00 90.62 89 ALA A CA 1
ATOM 702 C C . ALA A 1 89 ? -12.593 7.930 5.384 1.00 90.62 89 ALA A C 1
ATOM 704 O O . ALA A 1 89 ? -13.183 8.872 5.917 1.00 90.62 89 ALA A O 1
ATOM 705 N N . TYR A 1 90 ? -12.644 7.719 4.061 1.00 90.00 90 TYR A N 1
ATOM 706 C CA . TYR A 1 90 ? -13.409 8.549 3.131 1.00 90.00 90 TYR A CA 1
ATOM 707 C C . TYR A 1 90 ? -14.900 8.614 3.480 1.00 90.00 90 TYR A C 1
ATOM 709 O O . TYR A 1 90 ? -15.491 9.689 3.359 1.00 90.00 90 TYR A O 1
ATOM 717 N N . ASP A 1 91 ? -15.478 7.522 3.988 1.00 90.00 91 ASP A N 1
ATOM 718 C CA . ASP A 1 91 ? -16.906 7.428 4.323 1.00 90.00 91 ASP A CA 1
ATOM 719 C C . ASP A 1 91 ? -17.306 8.352 5.483 1.00 90.00 91 ASP A C 1
ATOM 721 O O . ASP A 1 91 ? -18.461 8.760 5.614 1.00 90.00 91 ASP A O 1
ATOM 725 N N . TYR A 1 92 ? -16.326 8.765 6.287 1.00 90.44 92 TYR A N 1
ATOM 726 C CA . TYR A 1 92 ? -16.505 9.662 7.426 1.00 90.44 92 TYR A CA 1
ATOM 727 C C . TYR A 1 92 ? -16.170 11.123 7.094 1.00 90.44 92 TYR A C 1
ATOM 729 O O . TYR A 1 92 ? -16.365 12.022 7.920 1.00 90.44 92 TYR A O 1
ATOM 737 N N . LEU A 1 93 ? -15.678 11.406 5.883 1.00 88.56 93 LEU A N 1
ATOM 738 C CA . LEU A 1 93 ? -15.382 12.767 5.451 1.00 88.56 93 LEU A CA 1
ATOM 739 C C . LEU A 1 93 ? -16.654 13.442 4.927 1.00 88.56 93 LEU A C 1
ATOM 741 O O . LEU A 1 93 ? -17.145 13.138 3.842 1.00 88.56 93 LEU A O 1
ATOM 745 N N . LYS A 1 94 ? -17.157 14.435 5.669 1.00 80.81 94 LYS A N 1
ATOM 746 C CA . LYS A 1 94 ? -18.293 15.258 5.226 1.00 80.81 94 LYS A CA 1
ATOM 747 C C . LYS A 1 94 ? -17.989 15.906 3.869 1.00 80.81 94 LYS A C 1
ATOM 749 O O . LYS A 1 94 ? -16.999 16.630 3.729 1.00 80.81 94 LYS A O 1
ATOM 754 N N . LYS A 1 95 ? -18.868 15.690 2.887 1.00 65.56 95 LYS A N 1
ATOM 755 C CA . LYS A 1 95 ? -18.909 16.505 1.666 1.00 65.56 95 LYS A CA 1
ATOM 756 C C . LYS A 1 95 ? -19.447 17.881 2.072 1.00 65.56 95 LYS A C 1
ATOM 758 O O . LYS A 1 95 ? -20.567 17.965 2.568 1.00 65.56 95 LYS A O 1
ATOM 763 N N . LYS A 1 96 ? -18.608 18.914 1.977 1.00 58.38 96 LYS A N 1
ATOM 764 C CA . LYS A 1 96 ? -19.072 20.306 2.006 1.00 58.38 96 LYS A CA 1
ATOM 765 C C . LYS A 1 96 ? -19.593 20.681 0.631 1.00 58.38 96 LYS A C 1
ATOM 767 O O . LYS A 1 96 ? -18.996 20.176 -0.348 1.00 58.38 96 LYS A O 1
#

Radius of gyration: 15.96 Å; Cα contacts (8 Å, |Δi|>4): 57; chains: 1; bounding box: 38×32×46 Å

Mean predicted aligned error: 4.29 Å

pLDDT: mean 90.5, std 7.1, range [58.38, 98.44]

Secondary structure (DSSP, 8-state):
-TTTT-HHHHHHHGGGGSSGGGG--BTTB-HHHHHHHHHHHHHHHHHHHHHHHHHH---S-------HHHHHHHHHHHHH-TTS----GGGGS---

Sequence (96 aa):
LTYANNPERLRLGLGHYLIGNIKVSADGYYPGADGATAWWNRNLRIFSNILQLASESDEERIFVMIGAGHLQILRFLALSCPEIEFVDAYDYLKKK

Foldseek 3Di:
DLVLLPPVVLVCLCVVLVDDLQPDDDPNDRVSVVVSVVVVVVLVVVLVVVVVCVVVDPDLDDDDDDDSSSCNNSVVVQVVDPVDDDDRCSVVDDDD

Solvent-accessible surface area (backbone atoms only — not comparable to full-atom values): 6042 Å² total; per-residue (Å²): 108,68,73,72,54,30,68,76,55,30,71,54,53,57,48,74,65,72,44,75,58,44,74,41,63,58,98,94,43,45,64,21,47,57,58,48,44,56,60,52,53,54,50,50,53,53,50,51,52,50,52,50,53,56,74,74,43,95,64,96,74,84,89,84,88,75,64,69,78,48,50,47,60,50,48,54,51,39,73,68,37,91,90,56,84,72,77,70,69,53,84,75,52,80,85,127